Protein AF-A0A526S4S7-F1 (afdb_monomer_lite)

Secondary structure (DSSP, 8-state):
--HHHHHHHHS-------EEETTEEEEETTEETTHHHHHHHHHHHHHHHHT-

Sequence (52 aa):
GDSILDAWIFANGASVDSVWVHGRKQVSGGQHARREPIAERFRAVMTALSAA

Structure (mmCIF, N/CA/C/O backbone):
data_AF-A0A526S4S7-F1
#
_entry.id   AF-A0A526S4S7-F1
#
loop_
_atom_site.group_PDB
_atom_site.id
_atom_site.type_symbol
_atom_site.label_atom_id
_atom_site.label_alt_id
_atom_site.label_comp_id
_atom_site.label_asym_id
_atom_site.label_entity_id
_atom_site.label_seq_id
_atom_site.pdbx_PDB_ins_code
_atom_site.Cartn_x
_atom_site.Cartn_y
_atom_site.Cartn_z
_atom_site.occupancy
_atom_site.B_iso_or_equiv
_atom_site.auth_seq_id
_atom_site.auth_comp_id
_atom_site.auth_asym_id
_atom_site.auth_atom_id
_atom_site.pdbx_PDB_model_num
ATOM 1 N N . GLY A 1 1 ? 24.426 -3.486 -13.820 1.00 72.50 1 GLY A N 1
ATOM 2 C CA . GLY A 1 1 ? 23.003 -3.718 -13.550 1.00 72.50 1 GLY A CA 1
ATOM 3 C C . GLY A 1 1 ? 22.191 -2.979 -14.581 1.00 72.50 1 GLY A C 1
ATOM 4 O O . GLY A 1 1 ? 22.756 -2.193 -15.339 1.00 72.50 1 GLY A O 1
ATOM 5 N N . ASP A 1 2 ? 20.900 -3.276 -14.644 1.00 94.44 2 ASP A N 1
ATOM 6 C CA . ASP A 1 2 ? 19.937 -2.466 -15.386 1.00 94.44 2 ASP A CA 1
ATOM 7 C C . ASP A 1 2 ? 19.731 -1.164 -14.604 1.00 94.44 2 ASP A C 1
ATOM 9 O O . ASP A 1 2 ? 19.221 -1.187 -13.486 1.00 94.44 2 ASP A O 1
ATOM 13 N N . SER A 1 3 ? 20.146 -0.035 -15.178 1.00 94.31 3 SER A N 1
ATOM 14 C CA . SER A 1 3 ? 20.124 1.257 -14.489 1.00 94.31 3 SER A CA 1
ATOM 15 C C . SER A 1 3 ? 18.717 1.715 -14.099 1.00 94.31 3 SER A C 1
ATOM 17 O O . SER A 1 3 ? 18.578 2.471 -13.139 1.00 94.31 3 SER A O 1
ATOM 19 N N . ILE A 1 4 ? 17.672 1.252 -14.792 1.00 94.81 4 ILE A N 1
ATOM 20 C CA . ILE A 1 4 ? 16.280 1.587 -14.474 1.00 94.81 4 ILE A CA 1
ATOM 21 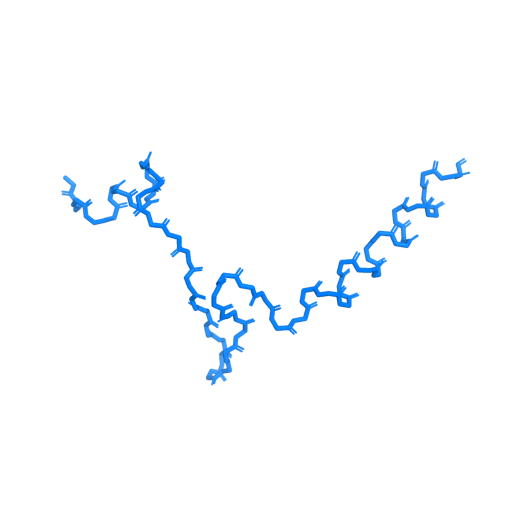C C . ILE A 1 4 ? 15.829 0.809 -13.236 1.00 94.81 4 ILE A C 1
ATOM 23 O O . ILE A 1 4 ? 15.267 1.392 -12.306 1.00 94.81 4 ILE A O 1
ATOM 27 N N . LEU A 1 5 ? 16.099 -0.498 -13.197 1.00 95.25 5 LEU A N 1
ATOM 28 C CA . LEU A 1 5 ? 15.764 -1.329 -12.038 1.00 95.25 5 LEU A CA 1
ATOM 29 C C . LEU A 1 5 ? 16.608 -0.958 -10.819 1.00 95.25 5 LEU A C 1
ATOM 31 O O . LEU A 1 5 ? 16.072 -0.879 -9.715 1.00 95.25 5 LEU A O 1
ATOM 35 N N . ASP A 1 6 ? 17.892 -0.665 -11.020 1.00 96.88 6 ASP A N 1
ATOM 36 C CA . ASP A 1 6 ? 18.792 -0.245 -9.948 1.00 96.88 6 ASP A CA 1
ATOM 37 C C . ASP A 1 6 ? 18.315 1.081 -9.326 1.00 96.88 6 ASP A C 1
ATOM 39 O O . ASP A 1 6 ? 18.270 1.221 -8.100 1.00 96.88 6 ASP A O 1
ATOM 43 N N . ALA A 1 7 ? 17.869 2.034 -10.154 1.00 96.75 7 ALA A N 1
ATOM 44 C CA . ALA A 1 7 ? 17.298 3.292 -9.682 1.00 96.75 7 ALA A CA 1
ATOM 45 C C . ALA A 1 7 ? 16.003 3.083 -8.881 1.00 96.75 7 ALA A C 1
ATOM 47 O O . ALA A 1 7 ? 15.825 3.704 -7.831 1.00 96.75 7 ALA A O 1
ATOM 48 N N . TRP A 1 8 ? 15.106 2.207 -9.344 1.00 96.38 8 TRP A N 1
ATOM 49 C CA . TRP A 1 8 ? 13.844 1.925 -8.656 1.00 96.38 8 TRP A CA 1
ATOM 50 C C . TRP A 1 8 ? 14.049 1.198 -7.320 1.00 96.38 8 TRP A C 1
ATOM 52 O O . TRP A 1 8 ? 13.498 1.623 -6.306 1.00 96.38 8 TRP A O 1
ATOM 62 N N . ILE A 1 9 ? 14.847 0.128 -7.307 1.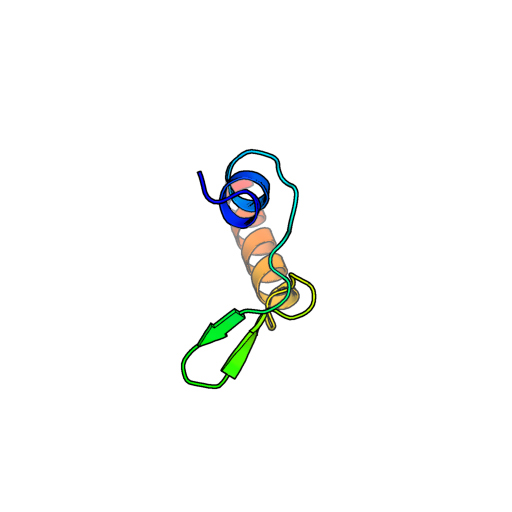00 96.19 9 ILE A N 1
ATOM 63 C CA . ILE A 1 9 ? 14.987 -0.769 -6.150 1.00 96.19 9 ILE A CA 1
ATOM 64 C C . ILE A 1 9 ? 15.922 -0.179 -5.091 1.00 96.19 9 ILE A C 1
ATOM 66 O O . ILE A 1 9 ? 15.623 -0.266 -3.900 1.00 96.19 9 ILE A O 1
ATOM 70 N N . PHE A 1 10 ? 17.049 0.410 -5.503 1.00 96.12 10 PHE A N 1
ATOM 71 C CA . PHE A 1 10 ? 18.125 0.774 -4.573 1.00 96.12 10 PHE A CA 1
ATOM 72 C C . PHE A 1 10 ? 18.278 2.278 -4.346 1.00 96.12 10 PHE A C 1
ATOM 74 O O . PHE A 1 10 ? 18.810 2.669 -3.310 1.00 96.12 10 PHE A O 1
ATOM 81 N N . ALA A 1 11 ? 17.819 3.126 -5.272 1.00 97.25 11 ALA A N 1
ATOM 82 C CA . ALA A 1 11 ? 18.043 4.574 -5.195 1.00 97.25 11 ALA A CA 1
ATOM 83 C C . ALA A 1 11 ? 16.763 5.411 -5.029 1.00 97.25 11 ALA A C 1
ATOM 85 O O . ALA A 1 11 ? 16.832 6.636 -5.115 1.00 97.25 11 ALA A O 1
ATOM 86 N N . ASN A 1 12 ? 15.603 4.781 -4.792 1.00 95.94 12 ASN A N 1
ATOM 87 C CA . ASN A 1 12 ? 14.307 5.467 -4.663 1.00 95.94 12 ASN A CA 1
ATOM 88 C C . ASN A 1 12 ? 14.000 6.409 -5.854 1.00 95.94 12 ASN A C 1
ATOM 90 O O . ASN A 1 12 ? 13.353 7.444 -5.708 1.00 95.94 12 ASN A O 1
ATOM 94 N N . GLY A 1 13 ? 14.497 6.067 -7.046 1.00 96.25 13 GLY A N 1
ATOM 95 C CA . GLY A 1 13 ? 14.399 6.886 -8.256 1.00 96.25 13 GLY A CA 1
ATOM 96 C C . GLY A 1 13 ? 13.043 6.807 -8.960 1.00 96.25 13 GLY A C 1
ATOM 97 O O . GLY A 1 13 ? 12.800 7.551 -9.906 1.00 96.25 13 GLY A O 1
ATOM 98 N N . ALA A 1 14 ? 12.155 5.917 -8.516 1.00 95.81 14 ALA A N 1
ATOM 99 C CA . ALA A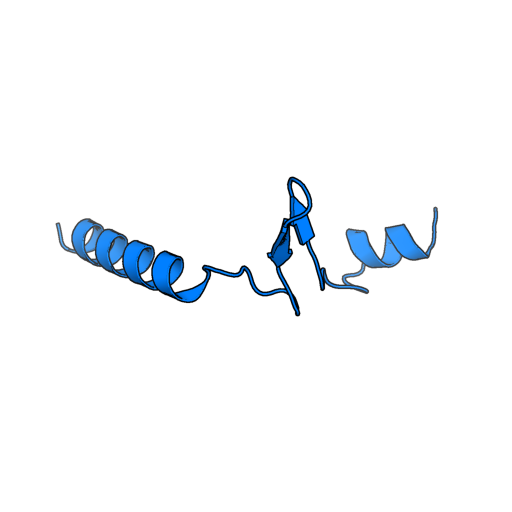 1 14 ? 10.808 5.766 -9.047 1.00 95.81 14 ALA A CA 1
ATOM 100 C C . ALA A 1 14 ? 9.844 5.288 -7.955 1.00 95.81 14 ALA A C 1
ATOM 102 O O . ALA A 1 14 ? 10.244 4.636 -6.992 1.00 95.81 14 ALA A O 1
ATOM 103 N N . SER A 1 15 ? 8.556 5.578 -8.135 1.00 96.25 15 SER A N 1
ATOM 104 C CA . SER A 1 15 ? 7.476 5.081 -7.282 1.00 96.25 15 SER A CA 1
ATOM 105 C C . SER A 1 15 ? 6.431 4.346 -8.118 1.00 96.25 15 SER A C 1
ATOM 107 O O . SER A 1 15 ? 6.336 4.532 -9.333 1.00 96.25 15 SER A O 1
ATOM 109 N N . VAL A 1 16 ? 5.655 3.475 -7.473 1.00 96.44 16 VAL A N 1
ATOM 110 C CA . VAL A 1 16 ? 4.586 2.733 -8.146 1.00 96.44 16 VAL A CA 1
ATOM 111 C C . VAL A 1 16 ? 3.402 3.663 -8.389 1.00 96.44 16 VAL A C 1
ATOM 113 O O . VAL A 1 16 ? 2.749 4.092 -7.443 1.00 96.44 16 VAL A O 1
ATOM 116 N N . ASP A 1 17 ? 3.084 3.920 -9.656 1.00 97.62 17 ASP A N 1
ATOM 117 C CA . ASP A 1 17 ? 1.878 4.665 -10.025 1.00 97.62 17 ASP A CA 1
ATOM 118 C C . ASP A 1 17 ? 0.628 3.767 -10.035 1.00 97.62 17 ASP A C 1
ATOM 120 O O . ASP A 1 17 ? -0.378 4.072 -9.392 1.00 97.62 17 ASP A O 1
ATOM 124 N N . SER A 1 18 ? 0.691 2.643 -10.754 1.00 98.19 18 SER A N 1
ATOM 125 C CA . SER A 1 18 ? -0.477 1.822 -11.080 1.00 98.19 18 SER A CA 1
ATOM 126 C C . SER A 1 18 ? -0.242 0.335 -10.809 1.00 98.19 18 SER A C 1
ATOM 128 O O . SER A 1 18 ? 0.793 -0.211 -11.176 1.00 98.19 18 SER A O 1
ATOM 130 N N . VAL A 1 19 ? -1.242 -0.344 -10.235 1.00 98.31 19 VAL A N 1
ATOM 131 C CA . VAL A 1 19 ? -1.234 -1.805 -10.006 1.00 98.31 19 VAL A CA 1
ATOM 132 C C . VAL A 1 19 ? -2.547 -2.403 -10.494 1.00 98.31 19 VAL A C 1
ATOM 134 O O . VAL A 1 19 ? -3.623 -1.898 -10.163 1.00 98.31 19 VAL A O 1
ATOM 137 N N . TRP A 1 20 ? -2.464 -3.498 -11.251 1.00 98.50 20 TRP A N 1
ATOM 138 C CA . TRP A 1 20 ? -3.608 -4.204 -11.827 1.00 98.50 20 TRP A CA 1
ATOM 139 C C . TRP A 1 20 ? -3.637 -5.660 -11.367 1.00 98.50 20 TRP A C 1
ATOM 141 O O . TRP A 1 20 ? -2.614 -6.336 -11.364 1.00 98.50 20 TRP A O 1
ATOM 151 N N . VAL A 1 21 ? -4.820 -6.150 -10.999 1.00 98.44 21 VAL A N 1
ATOM 152 C CA . VAL A 1 21 ? -5.046 -7.537 -10.567 1.00 98.44 21 VAL A CA 1
ATOM 153 C C . VAL A 1 21 ? -6.323 -8.041 -11.230 1.00 98.44 21 VAL A C 1
ATOM 155 O O . VAL A 1 21 ? -7.364 -7.394 -11.113 1.00 98.44 21 VAL A O 1
ATOM 158 N N . HIS A 1 22 ? -6.252 -9.173 -11.939 1.00 97.69 22 HIS A N 1
ATOM 159 C CA . HIS A 1 22 ? -7.377 -9.738 -12.705 1.00 97.69 22 HIS A CA 1
ATOM 160 C C . HIS A 1 22 ? -8.065 -8.707 -13.628 1.00 97.69 22 HIS A C 1
ATOM 162 O O . HIS A 1 22 ? -9.289 -8.598 -13.658 1.00 97.69 22 HIS A O 1
ATOM 168 N N . GLY A 1 23 ? -7.276 -7.879 -14.324 1.00 97.81 23 GLY A N 1
ATOM 169 C CA . GLY A 1 23 ? -7.788 -6.837 -15.226 1.00 97.81 23 GLY A CA 1
ATOM 170 C C . GLY A 1 23 ? -8.422 -5.623 -14.533 1.00 97.81 23 GLY A C 1
ATOM 171 O O . GLY A 1 23 ? -8.946 -4.742 -15.206 1.00 97.81 23 GLY A O 1
ATOM 172 N N . ARG A 1 24 ? -8.372 -5.533 -13.198 1.00 98.00 24 ARG A N 1
ATOM 173 C CA . ARG A 1 24 ? -8.907 -4.400 -12.430 1.00 98.00 24 ARG A CA 1
ATOM 174 C C . ARG A 1 24 ? -7.779 -3.553 -11.864 1.00 98.00 24 ARG A C 1
ATOM 176 O O . ARG A 1 24 ? -6.883 -4.087 -11.208 1.00 98.00 24 ARG A O 1
ATOM 183 N N . LYS A 1 25 ? -7.852 -2.237 -12.071 1.00 98.12 25 LYS A N 1
ATOM 184 C CA . LYS A 1 25 ? -6.895 -1.276 -11.517 1.00 98.12 25 LYS A CA 1
ATOM 185 C C . LYS A 1 25 ? -7.134 -1.115 -10.016 1.00 98.12 25 LYS A C 1
ATOM 187 O O . LYS A 1 25 ? -8.135 -0.540 -9.603 1.00 98.12 25 LYS A O 1
ATOM 192 N N . GLN A 1 26 ? -6.234 -1.665 -9.207 1.00 98.50 26 GLN A N 1
ATOM 193 C CA . GLN A 1 26 ? -6.303 -1.608 -7.744 1.00 98.50 26 GLN A CA 1
ATOM 194 C C . GLN A 1 26 ? -5.621 -0.360 -7.186 1.00 98.50 26 GLN A C 1
ATOM 196 O O . GLN A 1 26 ? -6.036 0.137 -6.145 1.00 98.50 26 GLN A O 1
ATOM 201 N N . VAL A 1 27 ? -4.586 0.144 -7.865 1.00 98.38 27 VAL A N 1
ATOM 202 C CA . VAL A 1 27 ? -3.824 1.336 -7.464 1.00 98.38 27 VAL A CA 1
ATOM 203 C C . VAL A 1 27 ? -3.764 2.318 -8.630 1.00 98.38 27 VAL A C 1
ATOM 205 O O . VAL A 1 27 ? -3.557 1.897 -9.769 1.00 98.38 27 VAL A O 1
ATOM 208 N N . SER A 1 28 ? -3.957 3.605 -8.344 1.00 98.25 28 SER A N 1
ATOM 209 C CA . SER A 1 28 ? -3.735 4.725 -9.272 1.00 98.25 28 SER A CA 1
ATOM 210 C C . SER A 1 28 ? -3.049 5.873 -8.535 1.00 98.25 28 SER A C 1
ATOM 212 O O . SER A 1 28 ? -3.448 6.174 -7.409 1.00 98.25 28 SER A O 1
ATOM 214 N N . GLY A 1 29 ? -2.037 6.511 -9.132 1.00 97.50 29 GLY A N 1
ATOM 215 C CA . GLY A 1 29 ? -1.280 7.576 -8.465 1.00 97.50 29 GLY A CA 1
ATOM 216 C C . GLY A 1 29 ? -0.648 7.124 -7.146 1.00 97.50 29 GLY A C 1
ATOM 217 O O . GLY A 1 29 ? -0.633 7.886 -6.182 1.00 97.50 29 GLY A O 1
ATOM 218 N N . GLY A 1 30 ? -0.251 5.851 -7.045 1.00 97.56 30 GLY A N 1
ATOM 219 C CA . GLY A 1 30 ? 0.268 5.255 -5.809 1.00 97.56 30 GLY A CA 1
ATOM 220 C C . GLY A 1 30 ? -0.776 5.024 -4.708 1.00 97.56 30 GLY A C 1
ATOM 221 O O . GLY A 1 30 ? -0.422 4.612 -3.605 1.00 97.56 30 GLY A O 1
ATOM 222 N N . GLN A 1 31 ? -2.070 5.243 -4.977 1.00 98.06 31 GLN A N 1
ATOM 223 C CA . GLN A 1 31 ? -3.144 5.075 -3.995 1.00 98.06 31 GLN A CA 1
ATOM 224 C C . GLN A 1 31 ? -4.066 3.903 -4.330 1.00 98.06 31 GLN A C 1
ATOM 226 O O . GLN A 1 31 ? -4.626 3.812 -5.423 1.00 98.06 31 GLN A O 1
ATOM 231 N N . HIS A 1 32 ? -4.240 2.998 -3.363 1.00 98.38 32 HIS A N 1
ATOM 232 C CA . HIS A 1 32 ? -5.159 1.869 -3.485 1.00 98.38 32 HIS A CA 1
ATOM 233 C C . HIS A 1 32 ? -6.624 2.335 -3.487 1.00 98.38 32 HIS A C 1
ATOM 235 O O . HIS A 1 32 ? -7.014 3.161 -2.663 1.00 98.38 32 HIS A O 1
ATOM 241 N N . ALA A 1 33 ? -7.464 1.730 -4.331 1.00 97.62 33 ALA A N 1
ATOM 242 C CA . ALA A 1 33 ? -8.864 2.109 -4.549 1.00 97.62 33 ALA A CA 1
ATOM 243 C C . ALA A 1 33 ? -9.733 2.098 -3.276 1.00 97.62 33 ALA A C 1
ATOM 245 O O . ALA A 1 33 ? -10.746 2.782 -3.203 1.00 97.62 33 ALA A O 1
ATOM 246 N N . ARG A 1 34 ? -9.344 1.322 -2.255 1.00 97.88 34 ARG A N 1
ATOM 247 C CA . ARG A 1 34 ? -10.022 1.260 -0.943 1.00 97.88 34 ARG A CA 1
ATOM 248 C C . ARG A 1 34 ? -9.187 1.800 0.221 1.00 97.88 34 ARG A C 1
ATOM 250 O O . ARG A 1 34 ? -9.416 1.398 1.358 1.00 97.88 34 ARG A O 1
ATOM 257 N N . ARG A 1 35 ? -8.188 2.647 -0.042 1.00 97.75 35 ARG A N 1
ATOM 258 C CA . ARG A 1 35 ? -7.255 3.150 0.983 1.00 97.75 35 ARG A CA 1
ATOM 259 C C . ARG A 1 35 ? -7.978 3.756 2.189 1.00 97.75 35 ARG A C 1
ATOM 261 O O . ARG A 1 35 ? -7.691 3.363 3.314 1.00 97.75 35 ARG A O 1
ATOM 268 N N . GLU A 1 36 ? -8.914 4.671 1.957 1.00 98.19 36 GLU A N 1
ATOM 269 C CA . GLU A 1 36 ? -9.628 5.399 3.016 1.00 98.19 36 GLU A CA 1
ATOM 270 C C . GLU A 1 36 ? -10.467 4.498 3.937 1.00 98.19 36 GLU A C 1
ATOM 272 O O . GLU A 1 36 ? -10.175 4.477 5.136 1.00 98.19 36 GLU A O 1
ATOM 277 N N . PRO A 1 37 ? -11.424 3.690 3.432 1.00 98.25 37 PRO A N 1
ATOM 278 C CA . PRO A 1 37 ? -12.245 2.847 4.304 1.00 98.25 37 PRO A CA 1
ATOM 279 C C . PRO A 1 37 ? -11.419 1.784 5.045 1.00 98.25 37 PRO A C 1
ATOM 281 O O . PRO A 1 37 ? -11.731 1.429 6.181 1.00 98.25 37 PRO A O 1
ATOM 284 N N . ILE A 1 38 ? -10.334 1.283 4.437 1.00 98.31 38 ILE A N 1
ATOM 285 C CA . ILE A 1 38 ? -9.410 0.358 5.112 1.00 98.31 38 ILE A CA 1
ATOM 286 C C . ILE A 1 38 ? -8.674 1.075 6.248 1.00 98.31 38 ILE A C 1
ATOM 288 O O . ILE A 1 38 ? -8.605 0.547 7.358 1.00 98.31 38 ILE A O 1
ATOM 292 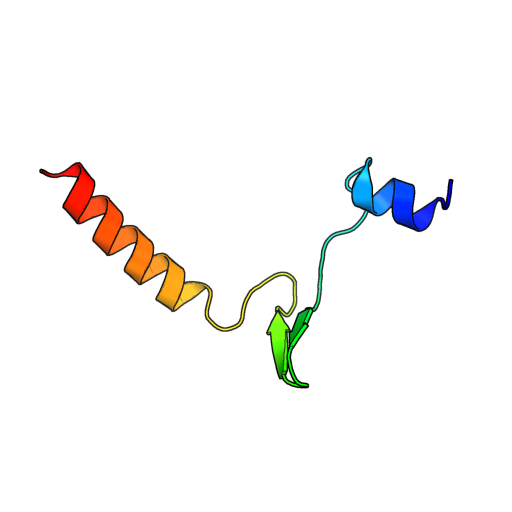N N . ALA A 1 39 ? -8.141 2.272 5.991 1.00 98.25 39 ALA A N 1
ATOM 293 C CA . ALA A 1 39 ? -7.387 3.037 6.978 1.00 98.25 39 ALA A CA 1
ATOM 294 C C . ALA A 1 39 ? -8.257 3.486 8.160 1.00 98.25 39 ALA A C 1
ATOM 296 O O . ALA A 1 39 ? -7.780 3.523 9.291 1.00 98.25 39 ALA A O 1
ATOM 297 N N . GLU A 1 40 ? -9.518 3.844 7.923 1.00 98.56 40 GLU A N 1
ATOM 298 C CA . GLU A 1 40 ? -10.481 4.154 8.983 1.00 98.56 40 GLU A CA 1
ATOM 299 C C . GLU A 1 40 ? -10.762 2.938 9.867 1.00 98.56 40 GLU A C 1
ATOM 301 O O . GLU A 1 40 ? -10.556 3.004 11.080 1.00 98.56 40 GLU A O 1
ATOM 306 N N . ARG A 1 41 ? -11.137 1.804 9.261 1.00 98.56 41 ARG A N 1
ATOM 307 C CA . ARG A 1 41 ? -11.399 0.565 10.002 1.00 98.56 41 ARG A CA 1
ATOM 308 C C . ARG A 1 41 ? -10.180 0.120 10.806 1.00 98.56 41 ARG A C 1
ATOM 310 O O . ARG A 1 41 ? -10.325 -0.279 11.958 1.00 98.56 41 ARG A O 1
ATOM 317 N N . PHE A 1 42 ? -8.991 0.186 10.208 1.00 98.38 42 PHE A N 1
ATOM 318 C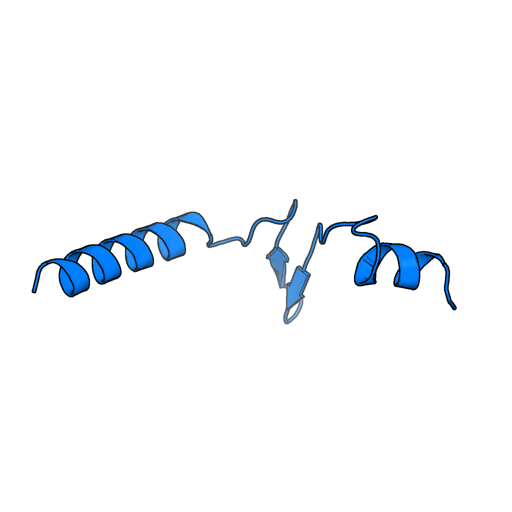 CA . PHE A 1 42 ? -7.747 -0.154 10.892 1.00 98.38 42 PHE A CA 1
ATOM 319 C C . PHE A 1 42 ? -7.534 0.729 12.123 1.00 98.38 42 PHE A C 1
ATOM 321 O O . PHE A 1 42 ? -7.336 0.207 13.216 1.00 98.38 42 PHE A O 1
ATOM 328 N N . ARG A 1 43 ? -7.637 2.057 11.971 1.00 98.44 43 ARG A N 1
ATOM 329 C CA . ARG A 1 43 ? -7.474 2.997 13.088 1.00 98.44 43 ARG A CA 1
ATOM 330 C C . ARG A 1 43 ? -8.475 2.730 14.208 1.00 98.44 43 ARG A C 1
ATOM 332 O O . ARG A 1 43 ? -8.053 2.635 15.351 1.00 98.44 43 ARG A O 1
ATOM 339 N N . ALA A 1 44 ? -9.755 2.544 13.885 1.00 98.44 44 ALA A N 1
ATOM 340 C CA . ALA A 1 44 ? -10.788 2.265 14.883 1.00 98.44 44 ALA A CA 1
ATOM 341 C C . ALA A 1 44 ? -10.471 1.008 15.713 1.00 98.44 44 ALA A C 1
ATOM 343 O O . ALA A 1 44 ? -10.556 1.036 16.940 1.00 98.44 44 ALA A O 1
ATOM 344 N N . VAL A 1 45 ? -10.048 -0.075 15.051 1.00 98.50 45 VAL A N 1
ATOM 345 C CA . VAL A 1 45 ? -9.654 -1.319 15.729 1.00 98.50 45 VAL A CA 1
ATOM 346 C C . VAL A 1 45 ? -8.416 -1.107 16.598 1.00 98.50 45 VAL A C 1
ATOM 348 O O . VAL A 1 45 ? -8.413 -1.519 17.753 1.00 98.50 45 VAL A O 1
ATOM 351 N N . MET A 1 46 ? -7.382 -0.441 16.079 1.00 98.44 46 MET A N 1
ATOM 352 C CA . MET A 1 46 ? -6.159 -0.187 16.846 1.00 98.44 46 MET A CA 1
ATOM 353 C C . MET A 1 46 ? -6.422 0.681 18.077 1.00 98.44 46 MET A C 1
ATOM 355 O O . MET A 1 46 ? -5.914 0.374 19.148 1.00 98.44 46 MET A O 1
ATOM 359 N N . THR A 1 47 ? -7.262 1.713 17.962 1.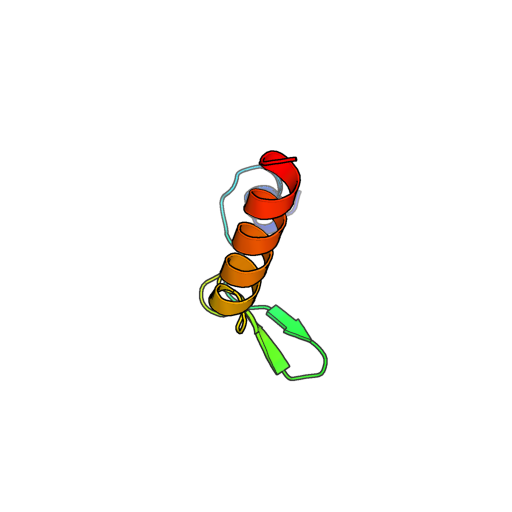00 98.38 47 THR A N 1
ATOM 360 C CA . THR A 1 47 ? -7.669 2.540 19.105 1.00 98.38 47 THR A CA 1
ATOM 361 C C . THR A 1 47 ? -8.379 1.714 20.175 1.00 98.38 47 THR A C 1
ATOM 363 O O . THR A 1 47 ? -8.064 1.863 21.351 1.00 98.38 47 THR A O 1
ATOM 366 N N . ALA A 1 48 ? -9.295 0.821 19.786 1.00 98.12 48 ALA A N 1
ATOM 367 C CA . ALA A 1 48 ? -9.986 -0.050 20.734 1.00 98.12 48 ALA A CA 1
ATOM 368 C C . ALA A 1 48 ? -9.025 -1.020 21.442 1.00 98.12 48 ALA A C 1
ATOM 370 O O . ALA A 1 48 ? -9.140 -1.224 22.645 1.00 98.12 48 ALA A O 1
ATOM 371 N N . LEU A 1 49 ? -8.061 -1.588 20.708 1.00 98.12 49 LEU A N 1
ATOM 372 C CA . LEU A 1 49 ? -7.073 -2.519 21.261 1.00 98.12 49 LEU A CA 1
ATOM 373 C C . LEU A 1 49 ? -6.069 -1.844 22.198 1.00 98.12 49 LEU A C 1
ATOM 375 O O . LEU A 1 49 ? -5.634 -2.468 23.155 1.00 98.12 49 LEU A O 1
ATOM 379 N N . SER A 1 50 ? -5.681 -0.598 21.926 1.00 97.06 50 SER A N 1
ATOM 380 C CA . SER A 1 50 ? -4.725 0.139 22.764 1.00 97.06 50 SER A CA 1
ATOM 381 C C . SER A 1 50 ? -5.348 0.779 24.009 1.00 97.06 50 SER A C 1
ATOM 383 O O . SER A 1 50 ? -4.611 1.308 24.834 1.00 97.06 50 SER A O 1
ATOM 385 N N . ALA A 1 51 ? -6.679 0.787 24.126 1.00 89.69 51 ALA A N 1
ATOM 386 C CA . ALA A 1 51 ? -7.402 1.328 25.280 1.00 89.69 51 ALA A CA 1
ATOM 387 C C . ALA A 1 51 ? -7.760 0.267 26.342 1.00 89.69 51 ALA A C 1
ATOM 389 O O . ALA A 1 51 ? -8.290 0.632 27.393 1.00 89.69 51 ALA A O 1
ATOM 390 N N . ALA A 1 52 ? -7.512 -1.015 26.053 1.00 60.16 52 ALA A N 1
ATOM 391 C CA . ALA A 1 52 ? -7.657 -2.145 26.972 1.00 60.16 52 ALA A CA 1
ATOM 392 C C . ALA A 1 52 ? -6.330 -2.444 27.685 1.00 60.16 52 ALA A C 1
ATOM 394 O O . ALA A 1 52 ? -6.395 -2.900 28.848 1.00 60.16 52 ALA A O 1
#

Radius of gyration: 16.66 Å; chains: 1; bounding box: 35×17×42 Å

Foldseek 3Di:
DPPVVCCVPPVVNDDDAWDDDPNDIQHHHNDGPCNVVVVVVVVVVVVVVVVD

pLDDT: mean 96.11, std 6.27, range [60.16, 98.56]